Protein AF-A0A450ZHW6-F1 (afdb_monomer_lite)

Radius of gyration: 17.48 Å; chains: 1; bounding box: 54×26×47 Å

Foldseek 3Di:
DDPPPPVPPPPHDDDAAAEAEDEAVQLVPDDDPDDPVCRLVVVVVVCVVVRHLEYEYERAQGDDPVSQVSNVVNCVVVVGNYDYHYDHDHDD

pLDDT: mean 73.31, std 12.39, range [38.53, 86.44]

Secondary structure (DSSP, 8-state):
-------TTTT-----EEEEEE--GGGSSS---S-GGGHHHHHHHHHHHTTEEEEEE--BS---HHHHHHHHHHHHHTT---EEEE--B---

Sequence (92 aa):
MAMNQRNLFRNGATWLRTDFHLHTRADGEFSYVDNSDYHNSNYIEALEKTNIRIGIITNHNKFDKAEFEALRKTGKNQKRYFSAAGCRVVSK

Structure (mmCIF, N/CA/C/O backbone):
data_AF-A0A450ZHW6-F1
#
_entry.id   AF-A0A450ZHW6-F1
#
loop_
_atom_site.group_PDB
_atom_site.id
_atom_site.type_symbol
_atom_site.label_atom_id
_atom_site.label_alt_id
_atom_site.label_comp_id
_atom_site.label_asym_id
_atom_site.label_entity_id
_atom_site.label_seq_id
_atom_site.pdbx_PDB_ins_code
_atom_site.Cartn_x
_atom_site.Cartn_y
_atom_site.Cartn_z
_atom_site.occupancy
_atom_site.B_iso_or_equiv
_atom_site.auth_seq_id
_atom_site.auth_comp_id
_atom_site.auth_asym_id
_atom_site.auth_atom_id
_atom_site.pdbx_PDB_model_num
ATOM 1 N N . MET A 1 1 ? -42.137 -12.596 26.765 1.00 43.50 1 MET A N 1
ATOM 2 C CA . MET A 1 1 ? -41.054 -13.168 25.936 1.00 43.50 1 MET A CA 1
ATOM 3 C C . MET A 1 1 ? -39.984 -12.099 25.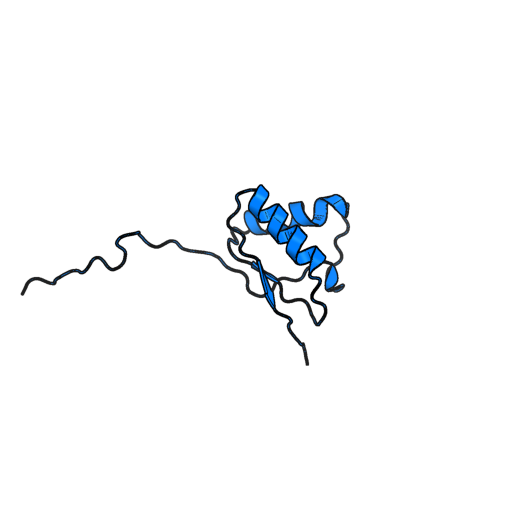764 1.00 43.50 1 MET A C 1
ATOM 5 O O . MET A 1 1 ? -40.154 -11.212 24.940 1.00 43.50 1 MET A O 1
ATOM 9 N N . ALA A 1 2 ? -38.952 -12.090 26.610 1.00 50.56 2 ALA A N 1
ATOM 10 C CA . ALA A 1 2 ? -37.870 -11.113 26.499 1.00 50.56 2 ALA A CA 1
ATOM 11 C C . ALA A 1 2 ? -36.934 -11.527 25.354 1.00 50.56 2 ALA A C 1
ATOM 13 O O . ALA A 1 2 ? -36.403 -12.638 25.360 1.00 50.56 2 ALA A O 1
ATOM 14 N N . MET A 1 3 ? -36.755 -10.656 24.358 1.00 53.84 3 MET A N 1
ATOM 15 C CA . MET A 1 3 ? -35.751 -10.846 23.313 1.00 53.84 3 MET A CA 1
ATOM 16 C C . MET A 1 3 ? -34.367 -10.824 23.960 1.00 53.84 3 MET A C 1
ATOM 18 O O . MET A 1 3 ? -33.887 -9.777 24.389 1.00 53.84 3 MET A O 1
ATOM 22 N N . ASN A 1 4 ? -33.725 -11.988 24.026 1.00 63.72 4 ASN A N 1
ATOM 23 C CA . ASN A 1 4 ? -32.319 -12.109 24.377 1.00 63.72 4 ASN A CA 1
ATOM 24 C C . ASN A 1 4 ? -31.489 -11.478 23.247 1.00 63.72 4 ASN A C 1
ATOM 26 O O . ASN A 1 4 ? -31.106 -12.151 22.286 1.00 63.72 4 ASN A O 1
ATOM 30 N N . GLN A 1 5 ? -31.284 -10.161 23.322 1.00 65.81 5 GLN A N 1
ATOM 31 C CA . GLN A 1 5 ? -30.412 -9.423 22.418 1.00 65.81 5 GLN A CA 1
ATOM 32 C C . GLN A 1 5 ? -28.966 -9.791 22.741 1.00 65.81 5 GLN A C 1
ATOM 34 O O . GLN A 1 5 ? -28.273 -9.114 23.498 1.00 65.81 5 GLN A O 1
ATOM 39 N N . ARG A 1 6 ? -28.503 -10.907 22.172 1.00 69.62 6 ARG A N 1
ATOM 40 C CA . ARG A 1 6 ? -27.073 -11.198 22.096 1.00 69.62 6 ARG A CA 1
ATOM 41 C C . ARG A 1 6 ? -26.415 -10.008 21.406 1.00 69.62 6 ARG A C 1
ATOM 43 O O . ARG A 1 6 ? -26.697 -9.745 20.241 1.00 69.62 6 ARG A O 1
ATOM 50 N N . ASN A 1 7 ? -25.567 -9.283 22.133 1.00 69.00 7 ASN A N 1
ATOM 51 C CA . ASN A 1 7 ? -24.786 -8.183 21.583 1.00 69.00 7 ASN A CA 1
ATOM 52 C C . ASN A 1 7 ? -23.796 -8.755 20.550 1.00 69.00 7 ASN A C 1
ATOM 54 O O . ASN A 1 7 ? -22.705 -9.206 20.902 1.00 69.00 7 ASN A O 1
ATOM 58 N N . LEU A 1 8 ? -24.229 -8.798 19.284 1.00 72.56 8 LEU A N 1
ATOM 59 C CA . LEU A 1 8 ? -23.512 -9.392 18.148 1.00 72.56 8 LEU A CA 1
ATOM 60 C C . LEU A 1 8 ? -22.145 -8.733 17.909 1.00 72.56 8 LEU A C 1
ATOM 62 O O . LEU A 1 8 ? -21.254 -9.359 17.343 1.00 72.56 8 LEU A O 1
ATOM 66 N N . PHE A 1 9 ? -21.956 -7.505 18.397 1.00 75.69 9 PHE A N 1
ATOM 67 C CA . PHE A 1 9 ? -20.746 -6.713 18.215 1.00 75.69 9 PHE A CA 1
ATOM 68 C C . PHE A 1 9 ? -20.152 -6.301 19.562 1.00 75.69 9 PHE A C 1
ATOM 70 O O . PHE A 1 9 ? -19.973 -5.119 19.844 1.00 75.69 9 PHE A O 1
ATOM 77 N N . ARG A 1 10 ? -19.803 -7.282 20.406 1.00 75.81 10 ARG A N 1
ATOM 78 C CA . ARG A 1 10 ? -19.198 -7.034 21.732 1.00 75.81 10 ARG A CA 1
ATOM 79 C C . ARG A 1 10 ? -17.937 -6.154 21.683 1.00 75.81 10 ARG A C 1
ATOM 81 O O . ARG A 1 10 ? -17.648 -5.464 22.651 1.00 75.81 10 ARG A O 1
ATOM 88 N N . ASN A 1 11 ? -17.225 -6.168 20.554 1.00 82.12 11 ASN A N 1
ATOM 89 C CA . ASN A 1 11 ? -16.026 -5.361 20.303 1.00 82.12 11 ASN A CA 1
ATOM 90 C C . ASN A 1 11 ? -16.266 -4.235 19.272 1.00 82.12 11 ASN A C 1
ATOM 92 O O . ASN A 1 11 ? -15.313 -3.644 18.771 1.00 82.12 11 ASN A O 1
ATOM 96 N N . GLY A 1 12 ? -17.527 -3.957 18.927 1.00 80.88 12 GLY A N 1
ATOM 97 C CA . GLY A 1 12 ? -17.911 -3.025 17.871 1.00 80.88 12 GLY A CA 1
ATOM 98 C C . GLY A 1 12 ? -17.764 -3.588 16.453 1.00 80.88 12 GLY A C 1
ATOM 99 O O . GLY A 1 12 ? -17.378 -4.737 16.239 1.00 80.88 12 GLY A O 1
ATOM 100 N N . ALA A 1 13 ? -18.102 -2.749 15.477 1.00 79.88 13 ALA A N 1
ATOM 101 C CA . ALA A 1 13 ? -17.876 -2.968 14.054 1.00 79.88 13 ALA A CA 1
ATOM 102 C C . ALA A 1 13 ? -17.321 -1.670 13.454 1.00 79.88 13 ALA A C 1
ATOM 104 O O . ALA A 1 13 ? -17.664 -0.577 13.907 1.00 79.88 13 ALA A O 1
ATOM 105 N N . THR A 1 14 ? -16.448 -1.773 12.453 1.00 79.50 14 THR A N 1
ATOM 106 C CA . THR A 1 14 ? -15.886 -0.603 11.771 1.00 79.50 14 THR A CA 1
ATOM 107 C C . THR A 1 14 ? -16.032 -0.766 10.268 1.00 79.50 14 THR A C 1
ATOM 109 O O . THR A 1 14 ? -15.756 -1.834 9.724 1.00 79.50 14 THR A O 1
ATOM 112 N N . TRP A 1 15 ? -16.441 0.306 9.593 1.00 81.94 15 TRP A N 1
ATOM 113 C CA . TRP A 1 15 ? -16.470 0.347 8.138 1.00 81.94 15 TRP A CA 1
ATOM 114 C C . TRP A 1 15 ? -15.046 0.486 7.601 1.00 81.94 15 TRP A C 1
ATOM 116 O O . TRP A 1 15 ? -14.323 1.433 7.928 1.00 81.94 15 TRP A O 1
ATOM 126 N N . LEU A 1 16 ? -14.627 -0.478 6.788 1.00 81.00 16 LEU A N 1
ATOM 127 C CA . LEU A 1 16 ? -13.343 -0.473 6.098 1.00 81.00 16 LEU A CA 1
ATOM 128 C C . LEU A 1 16 ? -13.611 -0.272 4.612 1.00 81.00 16 LEU A C 1
ATOM 130 O O . LEU A 1 16 ? -14.298 -1.081 3.995 1.00 81.00 16 LEU A O 1
ATOM 134 N N . ARG A 1 17 ? -13.069 0.804 4.041 1.00 84.62 17 ARG A N 1
ATOM 135 C CA . ARG A 1 17 ? -13.022 0.966 2.591 1.00 84.62 17 ARG A CA 1
ATOM 136 C C . ARG A 1 17 ? -11.811 0.207 2.070 1.00 84.62 17 ARG A C 1
ATOM 138 O O . ARG A 1 17 ? -10.701 0.372 2.588 1.00 84.62 17 ARG A O 1
ATOM 145 N N . THR A 1 18 ? -12.046 -0.625 1.070 1.00 83.38 18 THR A N 1
ATOM 146 C CA . THR A 1 18 ? -11.042 -1.516 0.501 1.00 83.38 18 THR A CA 1
ATOM 147 C C . THR A 1 18 ? -11.020 -1.373 -1.009 1.00 83.38 18 THR A C 1
ATOM 149 O O . THR A 1 18 ? -12.072 -1.198 -1.622 1.00 83.38 18 THR A O 1
ATOM 152 N N . ASP A 1 19 ? -9.834 -1.472 -1.592 1.00 83.38 19 ASP A N 1
ATOM 153 C CA . ASP A 1 19 ? -9.644 -1.557 -3.033 1.00 83.38 19 ASP A CA 1
ATOM 154 C C . ASP A 1 19 ? -9.020 -2.908 -3.378 1.00 83.38 19 ASP A C 1
ATOM 156 O O . ASP A 1 19 ? -8.086 -3.368 -2.716 1.00 83.38 19 ASP A O 1
ATOM 160 N N . PHE A 1 20 ? -9.593 -3.562 -4.380 1.00 81.56 20 PHE A N 1
ATOM 161 C CA . PHE A 1 20 ? -9.221 -4.902 -4.810 1.00 81.56 20 PHE A CA 1
ATOM 162 C C . PHE A 1 20 ? -8.455 -4.915 -6.133 1.00 81.56 20 PHE A C 1
ATOM 164 O O . PHE A 1 20 ? -8.049 -5.994 -6.553 1.00 81.56 20 PHE A O 1
ATOM 171 N N . HIS A 1 21 ? -8.278 -3.761 -6.781 1.00 82.75 21 HIS A N 1
ATOM 172 C CA . HIS A 1 21 ? -7.650 -3.668 -8.090 1.00 82.75 21 HIS A CA 1
ATOM 173 C C . HIS A 1 21 ? -6.636 -2.524 -8.127 1.00 82.75 21 HIS A C 1
ATOM 175 O O . HIS A 1 21 ? -6.888 -1.459 -8.687 1.00 82.75 21 HIS A O 1
ATOM 181 N N . LEU A 1 22 ? -5.477 -2.741 -7.509 1.00 80.81 22 LEU A N 1
ATOM 182 C CA . LEU A 1 22 ? -4.396 -1.766 -7.514 1.00 80.81 22 LEU A CA 1
ATOM 183 C C . LEU A 1 22 ? -3.233 -2.230 -8.387 1.00 80.81 22 LEU A C 1
ATOM 185 O O . LEU A 1 22 ? -2.734 -3.344 -8.234 1.00 80.81 22 LEU A O 1
ATOM 189 N N . HIS A 1 23 ? -2.749 -1.330 -9.235 1.00 81.75 23 HIS A N 1
ATOM 190 C CA . HIS A 1 23 ? -1.512 -1.516 -9.990 1.00 81.75 23 HIS A CA 1
ATOM 191 C C . HIS A 1 23 ? -0.355 -0.817 -9.276 1.00 81.75 23 HIS A C 1
ATOM 193 O O . HIS A 1 23 ? -0.546 0.181 -8.570 1.00 81.75 23 HIS A O 1
ATOM 199 N N . THR A 1 24 ? 0.852 -1.337 -9.461 1.00 78.19 24 THR A N 1
ATOM 200 C CA . THR A 1 24 ? 2.102 -0.690 -9.046 1.00 78.19 24 THR A CA 1
ATOM 201 C C . THR A 1 24 ? 2.963 -0.360 -10.259 1.00 78.19 24 THR A C 1
ATOM 203 O O . THR A 1 24 ? 2.608 -0.662 -11.399 1.00 78.19 24 THR A O 1
ATOM 206 N N . ARG A 1 25 ? 4.124 0.264 -10.041 1.00 77.81 25 ARG A N 1
ATOM 207 C CA . ARG A 1 25 ? 5.027 0.633 -11.135 1.00 77.81 25 ARG A CA 1
ATOM 208 C C . ARG A 1 25 ? 5.517 -0.589 -11.916 1.00 77.81 25 ARG A C 1
ATOM 210 O O . ARG A 1 25 ? 5.747 -0.475 -13.119 1.00 77.81 25 ARG A O 1
ATOM 217 N N . ALA A 1 26 ? 5.654 -1.746 -11.266 1.00 72.19 26 ALA A N 1
ATOM 218 C CA . ALA A 1 26 ? 6.046 -2.991 -11.930 1.00 72.19 26 ALA A CA 1
ATOM 219 C C . ALA A 1 26 ? 5.065 -3.447 -13.027 1.00 72.19 26 ALA A C 1
ATOM 221 O O . ALA A 1 26 ? 5.454 -4.219 -13.908 1.00 72.19 26 ALA A O 1
ATOM 222 N N . ASP A 1 27 ? 3.824 -2.955 -13.001 1.00 69.19 27 ASP A N 1
ATOM 223 C CA . ASP A 1 27 ? 2.823 -3.240 -14.025 1.00 69.19 27 ASP A CA 1
ATOM 224 C C . ASP A 1 27 ? 3.166 -2.602 -15.380 1.00 69.19 27 ASP A C 1
ATOM 226 O O . ASP A 1 27 ? 2.858 -3.147 -16.436 1.00 69.19 27 ASP A O 1
ATOM 230 N N . GLY A 1 28 ? 3.866 -1.464 -15.372 1.00 66.25 28 GLY A N 1
ATOM 231 C CA . GLY A 1 28 ? 4.252 -0.733 -16.582 1.00 66.25 28 GLY A CA 1
ATOM 232 C C . GLY A 1 28 ? 3.105 -0.003 -17.293 1.00 66.25 28 GLY A C 1
ATOM 233 O O . GLY A 1 28 ? 3.385 0.840 -18.139 1.00 66.25 28 GLY A O 1
ATOM 234 N N . GLU A 1 29 ? 1.844 -0.261 -16.933 1.00 65.50 29 GLU A N 1
ATOM 235 C CA . GLU A 1 29 ? 0.673 0.474 -17.440 1.00 65.50 29 GLU A CA 1
ATOM 236 C C . GLU A 1 29 ? 0.455 1.820 -16.732 1.00 65.50 29 GLU A C 1
ATOM 238 O O . GLU A 1 29 ? -0.218 2.703 -17.262 1.00 65.50 29 GLU A O 1
ATOM 243 N N . PHE A 1 30 ? 1.072 2.016 -15.561 1.00 67.00 30 PHE A N 1
ATOM 244 C CA . PHE A 1 30 ? 1.058 3.285 -14.840 1.00 67.00 30 PHE A CA 1
ATOM 245 C C . PHE A 1 30 ? 2.463 3.892 -14.760 1.00 67.00 30 PHE A C 1
ATOM 247 O O . PHE A 1 30 ? 3.369 3.353 -14.119 1.00 67.00 30 PHE A O 1
ATOM 254 N N . SER A 1 31 ? 2.645 5.055 -15.388 1.00 59.94 31 SER A N 1
ATOM 255 C CA . SER A 1 31 ? 3.879 5.834 -15.303 1.00 59.94 31 SER A CA 1
ATOM 256 C C . SER A 1 31 ? 3.815 6.812 -14.130 1.00 59.94 31 SER A C 1
ATOM 258 O O . SER A 1 31 ? 3.139 7.838 -14.193 1.00 59.94 31 SER A O 1
ATOM 260 N N . TYR A 1 32 ? 4.554 6.517 -13.065 1.00 67.94 32 TYR A N 1
ATOM 261 C CA . TYR A 1 32 ? 4.828 7.483 -12.006 1.00 67.94 32 TYR A CA 1
ATOM 262 C C . TYR A 1 32 ? 5.953 8.428 -12.464 1.00 67.94 32 TYR A C 1
ATOM 264 O O . TYR A 1 32 ? 7.071 7.972 -12.702 1.00 67.94 32 TYR A O 1
ATOM 272 N N . VAL A 1 33 ? 5.634 9.714 -12.646 1.00 66.31 33 VAL A N 1
ATOM 273 C CA . VAL A 1 33 ? 6.522 10.724 -13.271 1.00 66.31 33 VAL A CA 1
ATOM 274 C C . VAL A 1 33 ? 7.413 11.443 -12.246 1.00 66.31 33 VAL A C 1
ATOM 276 O O . VAL A 1 33 ? 8.427 12.037 -12.603 1.00 66.31 33 VAL A O 1
ATOM 279 N N . ASP A 1 34 ? 7.046 11.369 -10.968 1.00 70.44 34 ASP A N 1
ATOM 280 C CA . ASP A 1 34 ? 7.787 11.968 -9.860 1.00 70.44 34 ASP A CA 1
ATOM 281 C C . ASP A 1 34 ? 9.025 11.144 -9.468 1.00 70.44 34 ASP A C 1
ATOM 283 O O . ASP A 1 34 ? 9.273 10.044 -9.968 1.00 70.44 34 ASP A O 1
ATOM 287 N N . ASN A 1 35 ? 9.815 11.668 -8.525 1.00 74.56 35 ASN A N 1
ATOM 288 C CA . ASN A 1 35 ? 11.020 10.998 -8.044 1.00 74.56 35 ASN A CA 1
ATOM 289 C C . ASN A 1 35 ? 10.699 9.591 -7.498 1.00 74.56 35 ASN A C 1
ATOM 291 O O . ASN A 1 35 ? 9.945 9.432 -6.530 1.00 74.56 35 ASN A O 1
ATOM 295 N N . SER A 1 36 ? 11.322 8.579 -8.112 1.00 74.69 36 SER A N 1
ATOM 296 C CA . SER A 1 36 ? 11.154 7.159 -7.802 1.00 74.69 36 SER A CA 1
ATOM 297 C C . SER A 1 36 ? 11.397 6.806 -6.340 1.00 74.69 36 SER A C 1
ATOM 299 O O . SER A 1 36 ? 10.775 5.867 -5.845 1.00 74.69 36 SER A O 1
ATOM 301 N N . ASP A 1 37 ? 12.237 7.568 -5.641 1.00 78.19 37 ASP A N 1
ATOM 302 C CA . ASP A 1 37 ? 12.552 7.345 -4.228 1.00 78.19 37 ASP A CA 1
ATOM 303 C C . ASP A 1 37 ? 11.322 7.546 -3.329 1.00 78.19 37 ASP A C 1
ATOM 305 O O . ASP A 1 37 ? 11.185 6.898 -2.289 1.00 78.19 37 ASP A O 1
ATOM 309 N N . TYR A 1 38 ? 10.382 8.396 -3.755 1.00 79.31 38 TYR A N 1
ATOM 310 C CA . TYR A 1 38 ? 9.153 8.698 -3.018 1.00 79.31 38 TYR A CA 1
ATOM 311 C C . TYR A 1 38 ? 7.946 7.887 -3.478 1.00 79.31 38 TYR A C 1
ATOM 313 O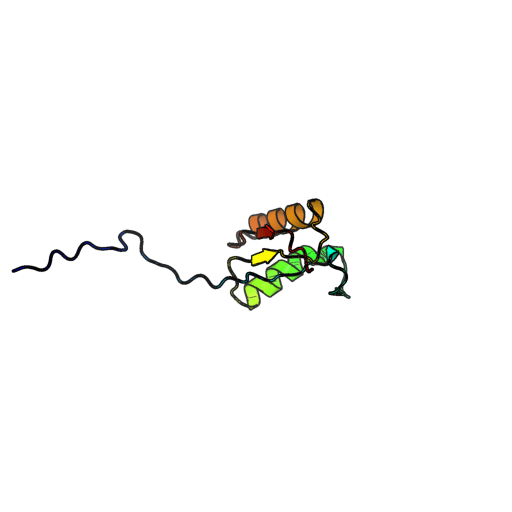 O . TYR A 1 38 ? 6.880 8.017 -2.878 1.00 79.31 38 TYR A O 1
ATOM 321 N N . HIS A 1 39 ? 8.095 7.020 -4.486 1.00 82.19 39 HIS A N 1
ATOM 322 C CA . HIS A 1 39 ? 6.985 6.252 -5.053 1.00 82.19 39 HIS A CA 1
ATOM 323 C C . HIS A 1 39 ? 6.171 5.532 -3.970 1.00 82.19 39 HIS A C 1
ATOM 325 O O . HIS A 1 39 ? 4.965 5.733 -3.868 1.00 82.19 39 HIS A O 1
ATOM 331 N N . ASN A 1 40 ? 6.837 4.770 -3.097 1.00 81.50 40 ASN A N 1
ATOM 332 C CA . ASN A 1 40 ? 6.165 3.985 -2.059 1.00 81.50 40 ASN A CA 1
ATOM 333 C C . ASN A 1 40 ? 5.413 4.860 -1.045 1.00 81.50 40 ASN A C 1
ATOM 335 O O . ASN A 1 40 ? 4.305 4.522 -0.631 1.00 81.50 40 ASN A O 1
ATOM 339 N N . SER A 1 41 ? 6.015 5.978 -0.634 1.00 83.56 41 SER A N 1
ATOM 340 C CA . SER A 1 41 ? 5.414 6.904 0.330 1.00 83.56 41 SER A CA 1
ATOM 341 C C . SER A 1 41 ? 4.204 7.613 -0.270 1.00 83.56 41 SER A C 1
ATOM 343 O O . SER A 1 41 ? 3.140 7.619 0.345 1.00 83.56 41 SER A O 1
ATOM 345 N N . ASN A 1 42 ? 4.345 8.124 -1.494 1.00 84.94 42 ASN A N 1
ATOM 346 C CA . ASN A 1 42 ? 3.289 8.840 -2.204 1.00 84.94 42 ASN A CA 1
ATOM 347 C C . ASN A 1 42 ? 2.126 7.908 -2.561 1.00 84.94 42 ASN A C 1
ATOM 349 O O . ASN A 1 42 ? 0.966 8.304 -2.478 1.00 84.94 42 ASN A O 1
ATOM 353 N N . TYR A 1 43 ? 2.421 6.647 -2.879 1.00 84.62 43 TYR A N 1
ATOM 354 C CA . TYR A 1 43 ? 1.415 5.619 -3.117 1.00 84.62 43 TYR A CA 1
ATOM 355 C C . TYR A 1 43 ? 0.539 5.379 -1.880 1.00 84.62 43 TYR A C 1
ATOM 357 O O . TYR A 1 43 ? -0.687 5.423 -1.955 1.00 84.62 43 TYR A O 1
ATOM 365 N N . ILE A 1 44 ? 1.158 5.191 -0.710 1.00 83.25 44 ILE A N 1
ATOM 366 C CA . ILE A 1 44 ? 0.423 5.003 0.550 1.00 83.25 44 ILE A CA 1
ATOM 367 C C . ILE A 1 44 ? -0.331 6.278 0.948 1.00 83.25 44 ILE A C 1
ATOM 369 O O . ILE A 1 44 ? -1.429 6.199 1.496 1.00 83.25 44 ILE A O 1
ATOM 373 N N . GLU A 1 45 ? 0.223 7.456 0.669 1.00 85.75 45 GLU A N 1
ATOM 374 C CA . GLU A 1 45 ? -0.453 8.731 0.910 1.00 85.75 45 GLU A CA 1
ATOM 375 C C . GLU A 1 45 ? -1.696 8.908 0.028 1.00 85.75 45 GLU A C 1
ATOM 377 O O . GLU A 1 45 ? -2.734 9.350 0.516 1.00 85.75 45 GLU A O 1
ATOM 382 N N . ALA A 1 46 ? -1.641 8.510 -1.244 1.00 85.56 46 ALA A N 1
ATOM 383 C CA . ALA A 1 46 ? -2.799 8.533 -2.135 1.00 85.56 46 ALA A CA 1
ATOM 384 C C . ALA A 1 46 ? -3.920 7.593 -1.649 1.00 85.56 46 ALA A C 1
ATOM 386 O O . ALA A 1 46 ? -5.100 7.961 -1.659 1.00 85.56 46 ALA A O 1
ATOM 387 N N . LEU A 1 47 ? -3.559 6.404 -1.154 1.00 84.19 47 LEU A N 1
ATOM 388 C CA . LEU A 1 47 ? -4.513 5.473 -0.541 1.00 84.19 47 LEU A CA 1
ATOM 389 C C . LEU A 1 47 ? -5.137 6.049 0.737 1.00 84.19 47 LEU A C 1
ATOM 391 O O . LEU A 1 47 ? -6.337 5.906 0.968 1.00 84.19 47 LEU A O 1
ATOM 395 N N . GLU A 1 48 ? -4.359 6.762 1.549 1.00 84.19 48 GLU A N 1
ATOM 396 C CA . GLU A 1 48 ? -4.886 7.419 2.745 1.00 84.19 48 GLU A CA 1
ATOM 397 C C . GLU A 1 48 ? -5.831 8.577 2.397 1.00 84.19 48 GLU A C 1
ATOM 399 O O . GLU A 1 48 ? -6.920 8.664 2.965 1.00 84.19 48 GLU A O 1
ATOM 404 N N . LYS A 1 49 ? -5.476 9.423 1.421 1.00 86.44 49 LYS A N 1
ATOM 405 C CA . LYS A 1 49 ? -6.335 10.522 0.940 1.00 86.44 49 LYS A CA 1
ATOM 406 C C . LYS A 1 49 ? -7.689 10.022 0.433 1.00 86.44 49 LYS A C 1
ATOM 408 O O . LYS A 1 49 ? -8.694 10.712 0.565 1.00 86.44 49 LYS A O 1
ATOM 413 N N . THR A 1 50 ? -7.733 8.807 -0.110 1.00 85.62 50 THR A N 1
ATOM 414 C CA . THR A 1 50 ? -8.967 8.142 -0.559 1.00 85.62 50 THR A CA 1
ATOM 415 C C . THR A 1 50 ? -9.649 7.313 0.539 1.00 85.62 50 THR A C 1
ATOM 417 O O . THR A 1 50 ? -10.711 6.726 0.305 1.00 85.62 50 THR A O 1
ATOM 420 N N . ASN A 1 51 ? -9.106 7.313 1.761 1.00 84.31 51 ASN A N 1
ATOM 421 C CA . ASN A 1 51 ? -9.568 6.558 2.928 1.00 84.31 51 ASN A CA 1
ATOM 422 C C . ASN A 1 51 ? -9.584 5.031 2.707 1.00 84.31 51 ASN A C 1
ATOM 424 O O . ASN A 1 51 ? -10.379 4.319 3.320 1.00 84.31 51 ASN A O 1
ATOM 428 N N . ILE A 1 52 ? -8.733 4.513 1.817 1.00 84.31 52 ILE A N 1
ATOM 429 C CA . ILE A 1 52 ? -8.578 3.077 1.565 1.00 84.31 52 ILE A CA 1
ATOM 430 C C . ILE A 1 52 ? -7.661 2.492 2.644 1.00 84.31 52 ILE A C 1
ATOM 432 O O . ILE A 1 52 ? -6.487 2.838 2.741 1.00 84.31 52 ILE A O 1
ATOM 436 N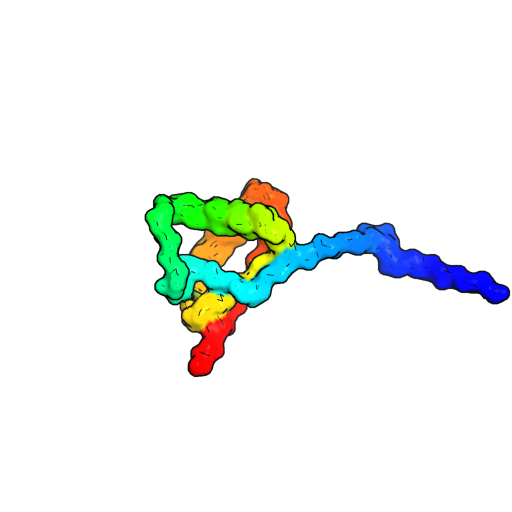 N . ARG A 1 53 ? -8.200 1.580 3.461 1.00 81.19 53 ARG A N 1
ATOM 437 C CA . ARG A 1 53 ? -7.469 0.922 4.565 1.00 81.19 53 ARG A CA 1
ATOM 438 C C . ARG A 1 53 ? -6.969 -0.481 4.215 1.00 81.19 53 ARG A C 1
ATOM 440 O O . ARG A 1 53 ? -6.194 -1.088 4.949 1.00 81.19 53 ARG A O 1
ATOM 447 N N . ILE A 1 54 ? -7.432 -1.043 3.106 1.00 82.25 54 ILE A N 1
ATOM 448 C CA . ILE A 1 54 ? -6.946 -2.326 2.594 1.00 82.25 54 ILE A CA 1
ATOM 449 C C . ILE A 1 54 ? -6.851 -2.188 1.084 1.00 82.25 54 ILE A C 1
ATOM 451 O O . ILE A 1 54 ? -7.841 -1.845 0.445 1.00 82.25 54 ILE A O 1
ATOM 455 N N . GLY A 1 55 ? -5.666 -2.434 0.539 1.00 81.69 55 GLY A N 1
ATOM 456 C CA . GLY A 1 55 ? -5.418 -2.412 -0.896 1.00 81.69 55 GLY A CA 1
ATOM 457 C C . GLY A 1 55 ? -4.862 -3.756 -1.341 1.00 81.69 55 GLY A C 1
ATOM 458 O O . GLY A 1 55 ? -3.915 -4.255 -0.730 1.00 81.69 55 GLY A O 1
ATOM 459 N N . ILE A 1 56 ? -5.436 -4.349 -2.382 1.00 82.31 56 ILE A N 1
ATOM 460 C CA . ILE A 1 56 ? -4.900 -5.558 -3.011 1.00 82.31 56 ILE A CA 1
ATOM 461 C C . ILE A 1 56 ? -4.183 -5.159 -4.291 1.00 82.31 56 ILE A C 1
ATOM 463 O O . ILE A 1 56 ? -4.777 -4.552 -5.176 1.00 82.31 56 ILE A O 1
ATOM 467 N N . ILE A 1 57 ? -2.902 -5.516 -4.366 1.00 82.75 57 ILE A N 1
ATOM 468 C CA . ILE A 1 57 ? -2.070 -5.279 -5.543 1.00 82.75 57 ILE A CA 1
ATOM 469 C C . ILE A 1 57 ? -2.299 -6.431 -6.517 1.00 82.75 57 ILE A C 1
ATOM 471 O O . ILE A 1 57 ? -2.038 -7.591 -6.184 1.00 82.75 57 ILE A O 1
ATOM 475 N N . THR A 1 58 ? -2.784 -6.102 -7.707 1.00 78.19 58 THR A N 1
ATOM 476 C CA . THR A 1 58 ? -3.232 -7.026 -8.751 1.00 78.19 58 THR A CA 1
ATOM 477 C C . THR A 1 58 ? -2.602 -6.689 -10.097 1.00 78.19 58 THR A C 1
ATOM 479 O O . THR A 1 58 ? -3.298 -6.513 -11.093 1.00 78.19 58 THR A O 1
ATOM 482 N N . ASN A 1 59 ? -1.275 -6.598 -10.135 1.00 76.12 59 ASN A N 1
ATOM 483 C CA . ASN A 1 59 ? -0.559 -6.350 -11.384 1.00 76.12 59 ASN A CA 1
ATOM 484 C C . ASN A 1 59 ? -0.870 -7.422 -12.441 1.00 76.12 59 ASN A C 1
ATOM 486 O O . ASN A 1 59 ? -0.991 -8.619 -12.139 1.00 76.12 59 ASN A O 1
ATOM 490 N N . HIS A 1 60 ? -0.897 -6.986 -13.692 1.00 70.00 60 HIS A N 1
ATOM 491 C CA . HIS A 1 60 ? -1.005 -7.782 -14.895 1.00 70.00 60 HIS A CA 1
ATOM 492 C C . HIS A 1 60 ? 0.255 -8.632 -15.066 1.00 70.00 60 HIS A C 1
ATOM 494 O O . HIS A 1 60 ? 1.304 -8.188 -15.531 1.00 70.00 60 HIS A O 1
ATOM 500 N N . ASN A 1 61 ? 0.165 -9.903 -14.670 1.00 63.09 61 ASN A N 1
ATOM 501 C CA . ASN A 1 61 ? 1.190 -10.936 -14.868 1.00 63.09 61 ASN A CA 1
ATOM 502 C C . ASN A 1 61 ? 2.603 -10.684 -14.287 1.00 63.09 61 ASN A C 1
ATOM 504 O O . ASN A 1 61 ? 3.421 -11.608 -14.323 1.00 63.09 61 ASN A O 1
ATOM 508 N N . LYS A 1 62 ? 2.893 -9.518 -13.696 1.00 68.06 62 LYS A N 1
ATOM 509 C CA . LYS A 1 62 ? 4.193 -9.145 -13.112 1.00 68.06 62 LYS A CA 1
ATOM 510 C C . LYS A 1 62 ? 4.051 -8.795 -11.634 1.00 68.06 62 LYS A C 1
ATOM 512 O O . LYS A 1 62 ? 3.889 -7.638 -11.249 1.00 68.06 62 LYS A O 1
ATOM 517 N N . PHE A 1 63 ? 4.118 -9.821 -10.791 1.00 75.25 63 PHE A N 1
ATOM 518 C CA . PHE A 1 63 ? 4.230 -9.612 -9.352 1.00 75.25 63 PHE A CA 1
ATOM 519 C C . PHE A 1 63 ? 5.689 -9.331 -8.975 1.00 75.25 63 PHE A C 1
ATOM 521 O O . PHE A 1 63 ? 6.529 -10.230 -9.049 1.00 75.25 63 PHE A O 1
ATOM 528 N N . ASP A 1 64 ? 5.976 -8.101 -8.547 1.00 79.19 64 ASP A N 1
ATOM 529 C CA . ASP A 1 64 ? 7.270 -7.732 -7.975 1.00 79.19 64 ASP A CA 1
ATOM 530 C C . ASP A 1 64 ? 7.229 -7.873 -6.447 1.00 79.19 64 ASP A C 1
ATOM 532 O O . ASP A 1 64 ? 6.59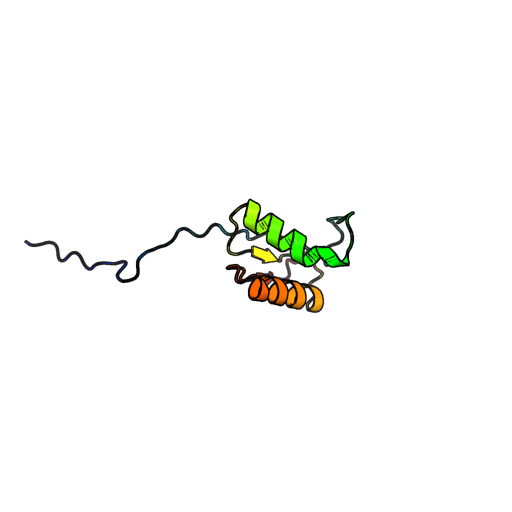7 -7.100 -5.719 1.00 79.19 64 ASP A O 1
ATOM 536 N N . LYS A 1 65 ? 7.917 -8.902 -5.946 1.00 80.94 65 LYS A N 1
ATOM 537 C CA . LYS A 1 65 ? 7.990 -9.183 -4.511 1.00 80.94 65 LYS A CA 1
ATOM 538 C C . LYS A 1 65 ? 8.752 -8.096 -3.747 1.00 80.94 65 LYS A C 1
ATOM 540 O O . LYS A 1 65 ? 8.391 -7.806 -2.607 1.00 80.94 65 LYS A O 1
ATOM 545 N N . ALA A 1 66 ? 9.804 -7.527 -4.332 1.00 83.44 66 ALA A N 1
ATOM 546 C CA . ALA A 1 66 ? 10.623 -6.519 -3.669 1.00 83.44 66 ALA A CA 1
ATOM 547 C C . ALA A 1 66 ? 9.837 -5.213 -3.502 1.00 83.44 66 ALA A C 1
ATOM 549 O O . ALA A 1 66 ? 9.829 -4.638 -2.412 1.00 83.44 66 ALA A O 1
ATOM 550 N N . GLU A 1 67 ? 9.105 -4.803 -4.539 1.00 80.56 67 GLU A N 1
ATOM 551 C CA . GLU A 1 67 ? 8.193 -3.656 -4.490 1.00 80.56 67 GLU A CA 1
ATOM 552 C C . GLU A 1 67 ? 7.075 -3.880 -3.461 1.00 80.56 67 GLU A C 1
ATOM 554 O O . GLU A 1 67 ? 6.834 -3.029 -2.603 1.00 80.56 67 GLU A O 1
ATOM 559 N N . PHE A 1 68 ? 6.457 -5.065 -3.459 1.00 82.88 68 PHE A N 1
ATOM 560 C CA . PHE A 1 68 ? 5.444 -5.431 -2.468 1.00 82.88 68 PHE A CA 1
ATOM 561 C C . PHE A 1 68 ? 5.973 -5.352 -1.026 1.00 82.88 68 PHE A C 1
ATOM 563 O O . PHE A 1 68 ? 5.314 -4.803 -0.137 1.00 82.88 68 PHE A O 1
ATOM 570 N N . GLU A 1 69 ? 7.164 -5.894 -0.763 1.00 84.38 69 GLU A N 1
ATOM 571 C CA . GLU A 1 69 ? 7.776 -5.837 0.565 1.00 84.38 69 GLU A CA 1
ATOM 572 C C . GLU A 1 69 ? 8.124 -4.407 0.980 1.00 84.38 69 GLU A C 1
ATOM 574 O O . GLU A 1 69 ? 7.936 -4.057 2.150 1.00 84.38 69 GLU A O 1
ATOM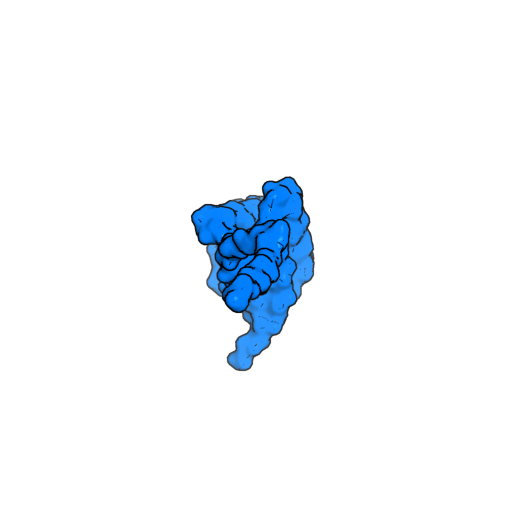 579 N N . ALA A 1 70 ? 8.591 -3.576 0.045 1.00 85.12 70 ALA A N 1
ATOM 580 C CA . ALA A 1 70 ? 8.873 -2.168 0.290 1.00 85.12 70 ALA A CA 1
ATOM 581 C C . ALA A 1 70 ? 7.592 -1.398 0.647 1.00 85.12 70 ALA A C 1
ATOM 583 O O . ALA A 1 70 ? 7.542 -0.771 1.706 1.00 85.12 70 ALA A O 1
ATOM 584 N N . LEU A 1 71 ? 6.523 -1.534 -0.145 1.00 83.38 71 LEU A N 1
ATOM 585 C CA . LEU A 1 71 ? 5.211 -0.934 0.131 1.00 83.38 71 LEU A CA 1
ATOM 586 C C . LEU A 1 71 ? 4.655 -1.390 1.484 1.00 83.38 71 LEU A C 1
ATOM 588 O O . LEU A 1 71 ? 4.207 -0.579 2.297 1.00 83.38 71 LEU A O 1
ATOM 592 N N . ARG A 1 72 ? 4.746 -2.687 1.788 1.00 83.44 72 ARG A N 1
ATOM 593 C CA . ARG A 1 72 ? 4.293 -3.234 3.072 1.00 83.44 72 ARG A CA 1
ATOM 594 C C . ARG A 1 72 ? 5.092 -2.676 4.253 1.00 83.44 72 ARG A C 1
ATOM 596 O O . ARG A 1 72 ? 4.504 -2.401 5.299 1.00 83.44 72 ARG A O 1
ATOM 603 N N . LYS A 1 73 ? 6.414 -2.525 4.123 1.00 84.62 73 LYS A N 1
ATOM 604 C CA . LYS A 1 73 ? 7.271 -1.928 5.165 1.00 84.62 73 LYS A CA 1
ATOM 605 C C . LYS A 1 73 ? 6.936 -0.455 5.371 1.00 84.62 73 LYS A C 1
ATOM 607 O O . LYS A 1 73 ? 6.747 -0.045 6.514 1.00 84.62 73 LYS A O 1
ATOM 612 N N . THR A 1 74 ? 6.787 0.313 4.296 1.00 83.62 74 THR A N 1
ATOM 613 C CA . THR A 1 74 ? 6.434 1.735 4.373 1.00 83.62 74 THR A CA 1
ATOM 614 C C . THR A 1 74 ? 5.062 1.932 5.021 1.00 83.62 74 THR A C 1
ATOM 616 O O . THR A 1 74 ? 4.941 2.742 5.938 1.00 83.62 74 THR A O 1
ATOM 619 N N . GLY A 1 75 ? 4.057 1.123 4.661 1.00 80.56 75 GLY A N 1
ATOM 620 C CA . GLY A 1 75 ? 2.717 1.204 5.257 1.00 80.56 75 GLY A CA 1
ATOM 621 C C . GLY A 1 75 ? 2.718 0.896 6.756 1.00 80.56 75 GLY A C 1
ATOM 622 O O . GLY A 1 75 ? 2.110 1.621 7.546 1.00 80.56 75 GLY A O 1
ATOM 623 N N . LYS A 1 76 ? 3.484 -0.124 7.169 1.00 80.56 76 LYS A N 1
ATOM 624 C CA . LYS A 1 76 ? 3.688 -0.455 8.588 1.00 80.56 76 LYS A CA 1
ATOM 625 C C . LYS A 1 76 ? 4.401 0.659 9.353 1.00 80.56 76 LYS A C 1
ATOM 627 O O . LYS A 1 76 ? 3.963 1.006 10.447 1.00 80.56 76 LYS A O 1
ATOM 632 N N . ASN A 1 77 ? 5.475 1.219 8.795 1.00 79.62 77 ASN A N 1
ATOM 633 C CA . ASN A 1 77 ? 6.257 2.281 9.437 1.00 79.62 77 ASN A CA 1
ATOM 634 C C . ASN A 1 77 ? 5.436 3.558 9.632 1.00 79.62 77 ASN A C 1
ATOM 636 O O . ASN A 1 77 ? 5.549 4.210 10.665 1.00 79.62 77 ASN A O 1
ATOM 640 N N . GLN A 1 78 ? 4.550 3.872 8.687 1.00 73.12 78 GLN A N 1
ATOM 641 C CA . GLN A 1 78 ? 3.624 4.996 8.804 1.00 73.12 78 GLN A CA 1
ATOM 642 C C . GLN A 1 78 ? 2.465 4.720 9.791 1.00 73.12 78 GLN A C 1
ATOM 644 O O . GLN A 1 78 ? 1.597 5.572 9.954 1.00 73.12 78 GLN A O 1
ATOM 649 N N . LYS A 1 79 ? 2.439 3.552 10.465 1.00 62.69 79 LYS A N 1
ATOM 650 C CA . LYS A 1 79 ? 1.343 3.065 11.333 1.00 62.69 79 LYS A CA 1
ATOM 651 C C . LYS A 1 79 ? -0.031 3.128 10.656 1.00 62.69 79 LYS A C 1
ATOM 653 O O . LYS A 1 79 ? -1.057 3.257 11.323 1.00 62.69 79 LYS A O 1
ATOM 658 N N . ARG A 1 80 ? -0.059 3.033 9.327 1.00 63.31 80 ARG A N 1
ATOM 659 C CA . ARG A 1 80 ? -1.292 3.066 8.545 1.00 63.31 80 ARG A CA 1
ATOM 660 C C . ARG A 1 80 ? -1.833 1.652 8.454 1.00 63.31 80 ARG A C 1
ATOM 662 O O . ARG A 1 80 ? -1.081 0.696 8.259 1.00 63.31 80 ARG A O 1
ATOM 669 N N . TYR A 1 81 ? -3.145 1.513 8.621 1.00 55.59 81 TYR A N 1
ATOM 670 C CA . TYR A 1 81 ? -3.843 0.268 8.326 1.00 55.59 81 TYR A CA 1
ATOM 671 C C . TYR A 1 81 ? -3.711 0.052 6.821 1.00 55.59 81 TYR A C 1
ATOM 673 O O . TYR A 1 81 ? -4.465 0.623 6.049 1.00 55.59 81 TYR A O 1
ATOM 681 N N . PHE A 1 82 ? -2.669 -0.664 6.415 1.00 55.66 82 PHE A N 1
ATOM 682 C CA . PHE A 1 82 ? -2.426 -1.053 5.039 1.00 55.66 82 PHE A CA 1
ATOM 683 C C . PHE A 1 82 ? -1.999 -2.513 5.059 1.00 55.66 82 PHE A C 1
ATOM 685 O O . PHE A 1 82 ? -0.846 -2.860 5.328 1.00 55.66 82 PHE A O 1
ATOM 692 N N . SER A 1 83 ? -2.973 -3.391 4.840 1.00 54.47 83 SER A N 1
ATOM 693 C CA . SER A 1 83 ? -2.701 -4.790 4.543 1.00 54.47 83 SER A CA 1
ATOM 694 C C . SER A 1 83 ? -2.652 -4.923 3.030 1.00 54.47 83 SER A C 1
ATOM 696 O O . SER A 1 83 ? -3.694 -5.014 2.387 1.00 54.47 83 SER A O 1
ATOM 698 N N . ALA A 1 84 ? -1.444 -4.875 2.469 1.00 57.75 84 ALA A N 1
ATOM 699 C CA . ALA A 1 84 ? -1.230 -5.266 1.086 1.00 57.75 84 ALA A CA 1
ATOM 700 C C . ALA A 1 84 ? -1.351 -6.787 0.990 1.00 57.75 84 ALA A C 1
ATOM 702 O O . ALA A 1 84 ? -0.557 -7.514 1.597 1.00 57.75 84 ALA A O 1
ATOM 703 N N . ALA A 1 85 ? -2.325 -7.268 0.227 1.00 55.62 85 ALA A N 1
ATOM 704 C CA . ALA A 1 85 ? -2.321 -8.624 -0.302 1.00 55.62 85 ALA A CA 1
ATOM 705 C C . ALA A 1 85 ? -1.881 -8.541 -1.767 1.00 55.62 85 ALA A C 1
ATOM 707 O O . ALA A 1 85 ? -2.412 -7.732 -2.521 1.00 55.62 85 ALA A O 1
ATOM 708 N N . GLY A 1 86 ? -0.869 -9.314 -2.156 1.00 55.09 86 GLY A N 1
ATOM 709 C CA . GLY A 1 86 ? -0.444 -9.416 -3.550 1.00 55.09 86 GLY A CA 1
ATOM 710 C C . GLY A 1 86 ? -1.154 -10.589 -4.208 1.00 55.09 86 GLY A C 1
ATOM 711 O O . GLY A 1 86 ? -1.043 -11.712 -3.715 1.00 55.09 86 GLY A O 1
ATOM 712 N N . CYS A 1 87 ? -1.872 -10.348 -5.300 1.00 47.44 87 CYS A N 1
ATOM 713 C CA . CYS A 1 87 ? -2.450 -11.396 -6.131 1.00 47.44 87 CYS A CA 1
ATOM 714 C C . CYS A 1 87 ? -1.923 -11.241 -7.558 1.00 47.44 87 CYS A C 1
ATOM 716 O O . CYS 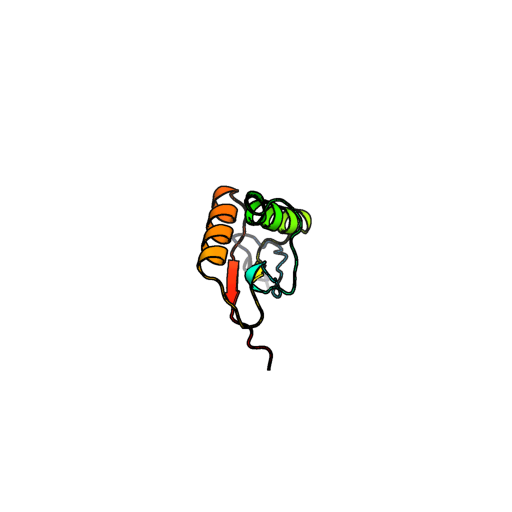A 1 87 ? -1.928 -10.150 -8.118 1.00 47.44 87 CYS A O 1
ATOM 718 N N . ARG A 1 88 ? -1.459 -12.336 -8.162 1.00 49.88 88 ARG A N 1
ATOM 719 C CA . ARG A 1 88 ? -1.133 -12.348 -9.588 1.00 49.88 88 ARG A CA 1
ATOM 720 C C . ARG A 1 88 ? -2.443 -12.439 -10.362 1.00 49.88 88 ARG A C 1
ATOM 722 O O . ARG A 1 88 ? -3.049 -13.509 -10.388 1.00 49.88 88 ARG A O 1
ATOM 729 N N . VAL A 1 89 ? -2.853 -11.356 -11.014 1.00 47.25 89 VAL A N 1
ATOM 730 C CA . VAL A 1 89 ? -3.952 -11.418 -11.979 1.00 47.25 89 VAL A CA 1
ATOM 731 C C . VAL A 1 89 ? -3.357 -11.786 -13.331 1.00 47.25 89 VAL A C 1
ATOM 733 O O . VAL A 1 89 ? -2.579 -11.045 -13.932 1.00 47.25 89 VAL A O 1
ATOM 736 N N . VAL A 1 90 ? -3.669 -13.003 -13.772 1.00 42.59 90 VAL A N 1
ATOM 737 C CA . VAL A 1 90 ? -3.389 -13.452 -15.134 1.00 42.59 90 VAL A CA 1
ATOM 738 C C . VAL A 1 90 ? -4.543 -12.948 -15.990 1.00 42.59 90 VAL A C 1
ATOM 740 O O . VAL A 1 90 ? -5.575 -13.611 -16.086 1.00 42.59 90 VAL A O 1
ATOM 743 N N . SER A 1 91 ? -4.400 -11.752 -16.564 1.00 41.00 91 SER A N 1
ATOM 744 C CA . SER A 1 91 ? -5.266 -11.352 -17.673 1.00 41.00 91 SER A CA 1
ATOM 745 C C . SER A 1 91 ? -5.022 -12.339 -18.816 1.00 41.00 91 SER A C 1
ATOM 747 O O . SER A 1 91 ? -3.869 -12.575 -19.189 1.00 41.00 91 SER A O 1
ATOM 749 N N . LYS A 1 92 ? -6.104 -13.003 -19.237 1.00 38.53 92 LYS A N 1
ATOM 750 C CA . LYS A 1 92 ? -6.144 -13.954 -20.355 1.00 38.53 92 LYS A CA 1
ATOM 751 C C . LYS A 1 92 ? -5.773 -13.285 -21.670 1.00 38.53 92 LYS A C 1
ATOM 753 O O . LYS A 1 92 ? -6.165 -12.112 -21.844 1.00 38.53 92 LYS A O 1
#

Organism: NCBI:txid2126343